Protein AF-A6MZN2-F1 (afdb_monomer_lite)

Sequence (66 aa):
GKDGLSESRKDGEYVLTYEDKDGDWMLVGDVPWEMFANSCRRLRIMKGSDAIGLAPRAVDKSKNRN

Organism: Oryza sativa subsp. indica (NCBI:txid39946)

Foldseek 3Di:
DDPPPPCPVPVDPKFKWFQFQVRDIGGPPPDDPVRCVVTGDDMDIDHVVVCPPVDPPPPPPPPDDD

Radius of gyration: 15.81 Å; chains: 1; bounding box: 38×48×27 Å

pLDDT: mean 71.15, std 17.23, range [40.75, 90.94]

Structure (mmCIF, N/CA/C/O backbone):
data_AF-A6MZN2-F1
#
_entry.id   AF-A6MZN2-F1
#
loop_
_atom_site.group_PDB
_atom_site.id
_atom_site.type_symbol
_atom_site.label_atom_id
_atom_site.label_alt_id
_atom_site.label_comp_id
_atom_site.label_asym_id
_atom_site.label_entity_id
_atom_site.label_seq_id
_atom_site.pdbx_PDB_ins_code
_atom_site.Cartn_x
_atom_site.Cartn_y
_atom_site.Cartn_z
_atom_site.occupancy
_atom_site.B_iso_or_equiv
_atom_site.auth_seq_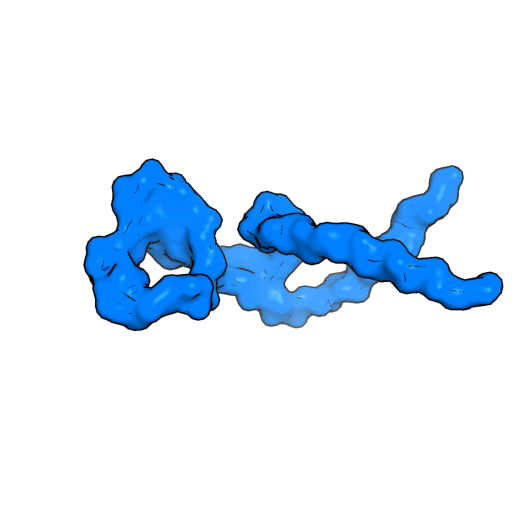id
_atom_site.auth_comp_id
_atom_site.auth_asym_id
_atom_site.auth_atom_id
_atom_site.pdbx_PDB_model_num
ATOM 1 N N . GLY A 1 1 ? 26.578 -27.184 -1.729 1.00 40.75 1 GLY A N 1
ATOM 2 C CA . GLY A 1 1 ? 26.057 -25.867 -2.129 1.00 40.75 1 GLY A CA 1
ATOM 3 C C . GLY A 1 1 ? 25.185 -26.061 -3.338 1.00 40.75 1 GLY A C 1
ATOM 4 O O . GLY A 1 1 ? 25.709 -26.458 -4.367 1.00 40.75 1 GLY A O 1
ATOM 5 N N . LYS A 1 2 ? 23.870 -25.936 -3.171 1.00 49.00 2 LYS A N 1
ATOM 6 C CA . LYS A 1 2 ? 22.872 -26.049 -4.242 1.00 49.00 2 LYS A CA 1
ATOM 7 C C . LYS A 1 2 ? 21.653 -25.211 -3.848 1.00 49.00 2 LYS A C 1
ATOM 9 O O . LYS A 1 2 ? 20.551 -25.720 -3.704 1.00 49.00 2 LYS A O 1
ATOM 14 N N . ASP A 1 3 ? 21.854 -23.918 -3.660 1.00 48.62 3 ASP A N 1
ATOM 15 C CA . ASP A 1 3 ? 20.803 -22.911 -3.794 1.00 48.62 3 ASP A CA 1
ATOM 16 C C . ASP A 1 3 ? 20.638 -22.584 -5.285 1.00 48.62 3 ASP A C 1
ATOM 18 O O . ASP A 1 3 ? 20.920 -21.505 -5.779 1.00 48.62 3 ASP A O 1
ATOM 22 N N . GLY A 1 4 ? 20.178 -23.584 -6.038 1.00 48.19 4 GLY A N 1
ATOM 23 C CA . GLY A 1 4 ? 19.614 -23.375 -7.365 1.00 48.19 4 GLY A CA 1
ATOM 24 C C . GLY A 1 4 ? 18.174 -22.891 -7.237 1.00 48.19 4 GLY A C 1
ATOM 25 O O . GLY A 1 4 ? 17.267 -23.583 -7.690 1.00 48.19 4 GLY A O 1
ATOM 26 N N . LEU A 1 5 ? 17.943 -21.744 -6.593 1.00 56.22 5 LEU A N 1
ATOM 27 C CA . LEU A 1 5 ? 16.718 -21.001 -6.859 1.00 56.22 5 LEU A CA 1
ATOM 28 C C . LEU A 1 5 ? 16.973 -20.272 -8.164 1.00 56.22 5 LEU A C 1
ATOM 30 O O . LEU A 1 5 ? 17.715 -19.298 -8.215 1.00 56.22 5 LEU A O 1
ATOM 34 N N . SER A 1 6 ? 16.399 -20.809 -9.236 1.00 47.25 6 SER A N 1
ATOM 35 C CA . SER A 1 6 ? 16.272 -20.100 -10.493 1.00 47.25 6 SER A CA 1
ATOM 36 C C . SER A 1 6 ? 15.593 -18.763 -10.203 1.00 47.25 6 SER A C 1
ATOM 38 O O . SER A 1 6 ? 14.365 -18.670 -10.152 1.00 47.25 6 SER A O 1
ATOM 40 N N . GLU A 1 7 ? 16.394 -17.721 -10.024 1.00 53.50 7 GLU A N 1
ATOM 41 C CA . GLU A 1 7 ? 16.003 -16.353 -10.295 1.00 53.50 7 GLU A CA 1
ATOM 42 C C . GLU A 1 7 ? 15.738 -16.296 -11.799 1.00 53.50 7 GLU A C 1
ATOM 44 O O . GLU A 1 7 ? 16.542 -15.822 -12.601 1.00 53.50 7 GLU A O 1
ATOM 49 N N . SER A 1 8 ? 14.599 -16.856 -12.214 1.00 53.38 8 SER A N 1
ATOM 50 C CA . SER A 1 8 ? 13.966 -16.453 -13.451 1.00 53.38 8 SER A CA 1
ATOM 51 C C . SER A 1 8 ? 13.613 -15.001 -13.201 1.00 53.38 8 SER A C 1
ATOM 53 O O . SER A 1 8 ? 12.607 -14.685 -12.571 1.00 53.38 8 SER A O 1
ATOM 55 N N . ARG A 1 9 ? 14.572 -14.144 -13.552 1.00 53.53 9 ARG A N 1
ATOM 56 C CA . ARG A 1 9 ? 14.516 -12.695 -13.539 1.00 53.53 9 ARG A CA 1
ATOM 57 C C . ARG A 1 9 ? 13.285 -12.339 -14.362 1.00 53.53 9 ARG A C 1
ATOM 59 O O . ARG A 1 9 ? 13.365 -12.162 -15.573 1.00 53.53 9 ARG A O 1
ATOM 66 N N . LYS A 1 10 ? 12.120 -12.319 -13.720 1.00 54.94 10 LYS A N 1
ATOM 67 C CA . LYS A 1 10 ? 10.919 -11.725 -14.277 1.00 54.94 10 LYS A CA 1
ATOM 68 C C . LYS A 1 10 ? 11.177 -10.235 -14.231 1.00 54.94 10 LYS A C 1
ATOM 70 O O . LYS A 1 10 ? 10.882 -9.532 -13.266 1.00 54.94 10 LYS A O 1
ATOM 75 N N . ASP A 1 11 ? 11.899 -9.801 -15.249 1.00 52.09 11 ASP A N 1
ATOM 76 C CA . ASP A 1 11 ? 12.208 -8.420 -15.521 1.00 52.09 11 ASP A CA 1
ATOM 77 C C . ASP A 1 11 ? 10.878 -7.717 -15.814 1.00 52.09 11 ASP A C 1
ATOM 79 O O . ASP A 1 11 ? 10.389 -7.730 -16.936 1.00 52.09 11 ASP A O 1
ATOM 83 N N . GLY A 1 12 ? 10.201 -7.251 -14.760 1.00 57.47 12 GLY A N 1
ATOM 84 C CA . GLY A 1 12 ? 8.923 -6.551 -14.889 1.00 57.47 12 GLY A CA 1
ATOM 85 C C . GLY A 1 12 ? 7.846 -6.873 -13.856 1.00 57.47 12 GLY A C 1
ATOM 86 O O . GLY A 1 12 ? 6.798 -6.236 -13.898 1.00 57.47 12 GLY A O 1
ATOM 87 N N . GLU A 1 13 ? 8.049 -7.798 -12.913 1.00 74.25 13 GLU A N 1
ATOM 88 C CA . GLU A 1 13 ? 7.130 -7.868 -11.768 1.00 74.25 13 GLU A CA 1
ATOM 89 C C . GLU A 1 13 ? 7.411 -6.666 -10.868 1.00 74.25 13 GLU A C 1
ATOM 91 O O . GLU A 1 13 ? 8.410 -6.645 -10.159 1.00 74.25 13 GLU A O 1
ATOM 96 N N . TYR A 1 14 ? 6.572 -5.635 -10.941 1.00 78.12 14 TYR A N 1
ATOM 97 C CA . TYR A 1 14 ? 6.587 -4.519 -10.003 1.00 78.12 14 TYR A CA 1
ATOM 98 C C . TYR A 1 14 ? 5.504 -4.746 -8.959 1.00 78.12 14 TYR A C 1
ATOM 100 O O . TYR A 1 14 ? 4.366 -5.073 -9.292 1.00 78.12 14 TYR A O 1
ATOM 108 N N . VAL A 1 15 ? 5.858 -4.557 -7.695 1.00 83.81 15 VAL A N 1
ATOM 109 C CA . VAL A 1 15 ? 4.899 -4.562 -6.594 1.00 83.81 15 VAL A CA 1
ATOM 110 C C . VAL A 1 15 ? 4.566 -3.132 -6.198 1.00 83.81 15 VAL A C 1
ATOM 112 O O . VAL A 1 15 ? 5.414 -2.237 -6.272 1.00 83.81 15 VAL A O 1
ATOM 115 N N . LEU A 1 16 ? 3.330 -2.928 -5.754 1.00 86.12 16 LEU A N 1
ATO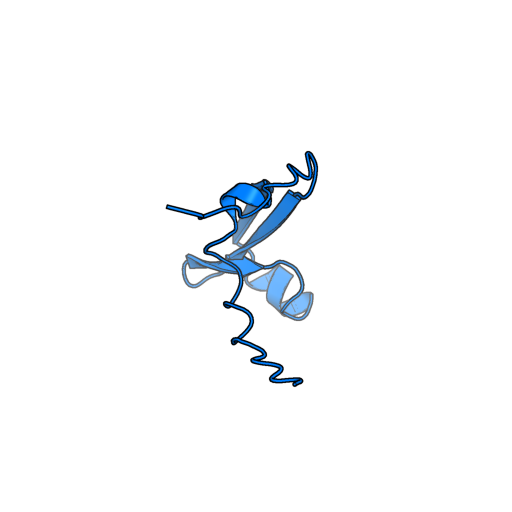M 116 C CA . LEU A 1 16 ? 2.863 -1.659 -5.226 1.00 86.12 16 LEU A CA 1
ATOM 117 C C . LEU A 1 16 ? 2.515 -1.835 -3.750 1.00 86.12 16 LEU A C 1
ATOM 119 O O . LEU A 1 16 ? 1.638 -2.622 -3.393 1.00 86.12 16 LEU A O 1
ATOM 123 N N . THR A 1 17 ? 3.193 -1.080 -2.899 1.00 88.69 17 THR A N 1
ATOM 124 C CA . THR A 1 17 ? 2.880 -0.993 -1.471 1.00 88.69 17 THR A CA 1
ATOM 125 C C . THR A 1 17 ? 2.536 0.432 -1.099 1.00 88.69 17 THR A C 1
ATOM 127 O O . THR A 1 17 ? 2.977 1.378 -1.759 1.00 88.69 17 THR A O 1
ATOM 130 N N . TYR A 1 18 ? 1.841 0.592 0.013 1.00 89.19 18 TYR A N 1
ATOM 131 C CA . TYR A 1 18 ? 1.574 1.882 0.608 1.00 89.19 18 TYR A CA 1
ATOM 132 C C . TYR A 1 18 ? 1.963 1.909 2.084 1.00 89.19 18 TYR A C 1
ATOM 134 O O . TYR A 1 18 ? 1.926 0.887 2.761 1.00 89.19 18 TYR A O 1
ATOM 142 N N . GLU A 1 19 ? 2.364 3.083 2.553 1.00 90.94 19 GLU A N 1
ATOM 143 C CA . GLU A 1 19 ? 2.572 3.380 3.970 1.00 90.94 19 GLU A CA 1
ATOM 144 C C . GLU A 1 19 ? 1.234 3.856 4.548 1.00 90.94 19 GLU A C 1
ATOM 146 O O . GLU A 1 19 ? 0.627 4.784 3.991 1.00 90.94 19 GLU A O 1
ATOM 151 N N . ASP A 1 20 ? 0.756 3.224 5.618 1.00 88.56 20 ASP A N 1
ATOM 152 C CA . ASP A 1 20 ? -0.466 3.651 6.301 1.00 88.56 20 ASP A CA 1
ATOM 153 C C . ASP A 1 20 ? -0.194 4.695 7.411 1.00 88.56 20 ASP A C 1
ATOM 155 O O . ASP A 1 20 ? 0.919 5.204 7.570 1.00 88.56 20 ASP A O 1
ATOM 159 N N . LYS A 1 21 ? -1.226 5.075 8.170 1.00 86.00 21 LYS A N 1
ATOM 160 C CA . LYS A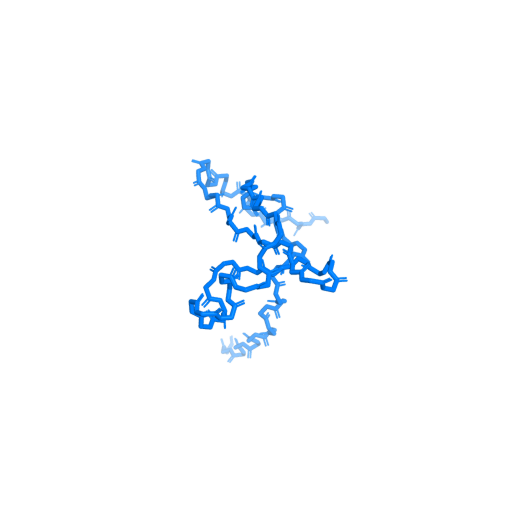 1 21 ? -1.142 6.046 9.271 1.00 86.00 21 LYS A CA 1
ATOM 161 C C . LYS A 1 21 ? -0.193 5.631 10.408 1.00 86.00 21 LYS A C 1
ATOM 163 O O . LYS A 1 21 ? 0.363 6.531 11.042 1.00 86.00 21 LYS A O 1
ATOM 168 N N . ASP A 1 22 ? -0.004 4.334 10.645 1.00 87.50 22 ASP A N 1
ATOM 169 C CA . ASP A 1 22 ? 0.905 3.776 11.657 1.00 87.50 22 ASP A CA 1
ATOM 170 C C . ASP A 1 22 ? 2.365 3.748 11.173 1.00 87.50 22 ASP A C 1
ATOM 172 O O . ASP A 1 22 ? 3.291 3.611 11.968 1.00 87.50 22 ASP A O 1
ATOM 176 N N . GLY A 1 23 ? 2.595 3.985 9.876 1.00 86.06 23 GLY A N 1
ATOM 177 C CA . GLY A 1 23 ? 3.923 3.912 9.269 1.00 86.06 23 GLY A CA 1
ATOM 178 C C . GLY A 1 23 ? 4.314 2.503 8.817 1.00 86.06 23 GLY A C 1
ATOM 179 O O . GLY A 1 23 ? 5.448 2.307 8.375 1.00 86.06 23 GLY A O 1
ATOM 180 N N . ASP A 1 24 ? 3.392 1.542 8.893 1.00 87.12 24 ASP A N 1
ATOM 181 C CA . ASP A 1 24 ? 3.575 0.206 8.343 1.00 87.12 24 ASP A CA 1
ATOM 182 C C . ASP A 1 24 ? 3.423 0.201 6.819 1.00 87.12 24 ASP A C 1
ATOM 184 O O . ASP A 1 24 ? 2.632 0.942 6.228 1.00 87.12 24 ASP A O 1
ATOM 188 N N . TRP A 1 25 ? 4.205 -0.665 6.170 1.00 85.88 25 TRP A N 1
ATOM 189 C CA . TRP A 1 25 ? 4.134 -0.891 4.730 1.00 85.88 25 TRP A CA 1
ATOM 190 C C . TRP A 1 25 ? 3.187 -2.050 4.429 1.00 85.88 25 TRP A C 1
ATOM 192 O O . TRP A 1 25 ? 3.484 -3.198 4.753 1.00 85.88 25 TRP A O 1
ATOM 202 N N . MET A 1 26 ? 2.086 -1.758 3.744 1.00 87.25 26 MET A N 1
ATOM 203 C CA . MET A 1 26 ? 1.082 -2.734 3.322 1.00 87.25 26 MET A 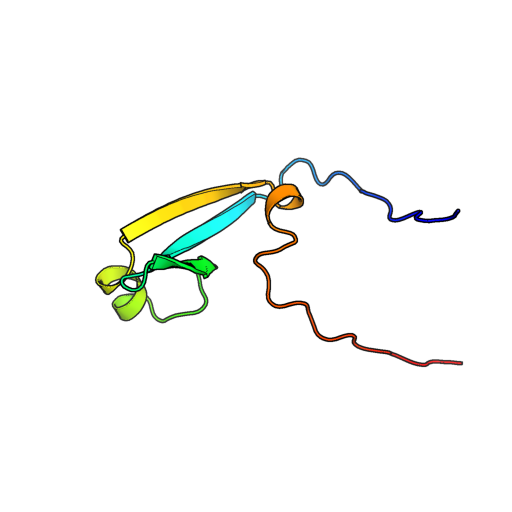CA 1
ATOM 204 C C . MET A 1 26 ? 1.020 -2.870 1.798 1.00 87.25 26 MET A C 1
ATOM 206 O O . MET A 1 26 ? 1.345 -1.936 1.062 1.00 87.25 26 MET A O 1
ATOM 210 N N . LEU A 1 27 ? 0.600 -4.033 1.295 1.00 84.94 27 LEU A N 1
ATOM 211 C CA . LEU A 1 27 ? 0.394 -4.240 -0.139 1.00 84.94 27 LEU A CA 1
ATOM 212 C C . LEU A 1 27 ? -0.901 -3.545 -0.584 1.00 84.94 27 LEU A C 1
ATOM 214 O O . LEU A 1 27 ? -1.928 -3.615 0.092 1.00 84.94 27 LEU A O 1
ATOM 218 N N . VAL A 1 28 ? -0.878 -2.865 -1.732 1.00 84.56 28 VAL A N 1
ATOM 219 C CA . VAL A 1 28 ? -2.100 -2.241 -2.260 1.00 84.56 28 VAL A CA 1
ATOM 220 C C . VAL A 1 28 ? -3.088 -3.331 -2.682 1.00 84.56 28 VAL A C 1
ATOM 222 O O . VAL A 1 28 ? -2.785 -4.135 -3.560 1.00 84.56 28 VAL A O 1
ATOM 225 N N . GLY A 1 29 ? -4.280 -3.323 -2.078 1.00 83.06 29 GLY A N 1
ATOM 226 C CA . GLY A 1 29 ? -5.377 -4.248 -2.390 1.00 83.06 29 GLY A CA 1
ATOM 227 C C . GLY A 1 29 ? -5.890 -5.078 -1.209 1.00 83.06 29 GLY A C 1
ATOM 228 O O . GLY A 1 29 ? -6.961 -5.666 -1.332 1.00 83.06 29 GLY A O 1
ATOM 229 N N . ASP A 1 30 ? -5.189 -5.096 -0.070 1.00 81.19 30 ASP A N 1
ATOM 230 C CA . ASP A 1 30 ? -5.606 -5.865 1.119 1.00 81.19 30 ASP A CA 1
ATOM 231 C C . ASP A 1 30 ? -6.771 -5.230 1.902 1.00 81.19 30 ASP A C 1
ATOM 233 O O . ASP A 1 30 ? -7.473 -5.918 2.644 1.00 81.19 30 ASP A O 1
ATOM 237 N N . VAL A 1 31 ? -7.015 -3.925 1.736 1.00 81.69 31 VAL A N 1
ATOM 238 C CA . VAL A 1 31 ? -8.048 -3.184 2.479 1.00 81.69 31 VAL A CA 1
ATOM 239 C C . VAL A 1 31 ? -9.082 -2.535 1.549 1.00 81.69 31 VAL A C 1
ATOM 241 O O . VAL A 1 31 ? -8.773 -2.231 0.393 1.00 81.69 31 VAL A O 1
ATOM 244 N N . PRO A 1 32 ? -10.306 -2.258 2.040 1.00 89.06 32 PRO A N 1
ATOM 245 C CA . PRO A 1 32 ? -11.312 -1.516 1.286 1.00 89.06 32 PRO A CA 1
ATOM 246 C C . PRO A 1 32 ? -10.806 -0.149 0.806 1.00 89.06 32 PRO A C 1
ATOM 248 O O . PRO A 1 32 ? -10.055 0.525 1.514 1.00 89.06 32 PRO A O 1
ATOM 251 N N . TRP A 1 33 ? -11.293 0.305 -0.356 1.00 88.50 33 TRP A N 1
ATOM 252 C CA . TRP A 1 33 ? -10.891 1.585 -0.958 1.00 88.50 33 TRP A CA 1
ATOM 253 C C . TRP A 1 33 ? -11.065 2.781 -0.014 1.00 88.50 33 TRP A C 1
ATOM 255 O O . TRP A 1 33 ? -10.193 3.640 0.051 1.00 88.50 33 TRP A O 1
ATOM 265 N N . GLU A 1 34 ? -12.148 2.823 0.766 1.00 89.00 34 GLU A N 1
ATOM 266 C CA . GLU A 1 34 ? -12.382 3.908 1.727 1.00 89.00 34 GLU A CA 1
ATOM 267 C C . GLU A 1 34 ? -11.332 3.939 2.849 1.00 89.00 34 GLU A C 1
ATOM 269 O O . GLU A 1 34 ? -10.877 5.012 3.242 1.00 89.00 34 GLU A O 1
ATOM 274 N N . MET A 1 35 ? -10.890 2.771 3.334 1.00 86.75 35 MET A N 1
ATOM 275 C CA . MET A 1 35 ? -9.832 2.683 4.347 1.00 86.75 35 MET A CA 1
ATOM 276 C C . MET A 1 35 ? -8.466 3.028 3.761 1.00 86.75 35 MET A C 1
ATOM 278 O O . MET A 1 35 ? -7.686 3.733 4.405 1.00 86.75 35 MET A O 1
ATOM 282 N N . PHE A 1 36 ? -8.200 2.574 2.535 1.00 86.25 36 PHE A N 1
ATOM 283 C CA . PHE A 1 36 ? -6.999 2.928 1.788 1.00 86.25 36 PHE A CA 1
ATOM 284 C C . PHE A 1 36 ? -6.920 4.441 1.567 1.00 86.25 36 PHE A C 1
ATOM 286 O O . PHE A 1 36 ? -5.925 5.053 1.934 1.00 86.25 36 PHE A O 1
ATOM 293 N N . ALA A 1 37 ? -7.979 5.071 1.055 1.00 88.50 37 ALA A N 1
ATOM 294 C CA . ALA A 1 37 ? -8.005 6.506 0.785 1.00 88.50 37 ALA A CA 1
ATOM 295 C C . ALA A 1 37 ? -7.836 7.359 2.054 1.00 88.50 37 ALA A C 1
ATOM 297 O O . ALA A 1 37 ? -7.281 8.452 1.987 1.00 88.50 37 ALA A O 1
ATOM 298 N N . ASN A 1 38 ? -8.288 6.862 3.209 1.00 89.19 38 ASN A N 1
ATOM 299 C CA . ASN A 1 38 ? -8.147 7.556 4.489 1.00 89.19 38 ASN A CA 1
ATOM 300 C C . ASN A 1 38 ? -6.761 7.342 5.131 1.00 89.19 38 ASN A C 1
ATOM 302 O O . ASN A 1 38 ? -6.209 8.250 5.746 1.00 89.19 38 ASN A O 1
ATOM 306 N N . SER A 1 39 ? -6.178 6.150 4.973 1.00 87.19 39 SER A N 1
ATOM 307 C CA . SER A 1 39 ? -4.939 5.769 5.667 1.00 87.19 39 SER A CA 1
ATOM 308 C C . SER A 1 39 ? -3.674 5.927 4.819 1.00 87.19 39 SER A C 1
ATOM 310 O O . SER A 1 39 ? -2.586 6.005 5.380 1.00 87.19 39 SER A O 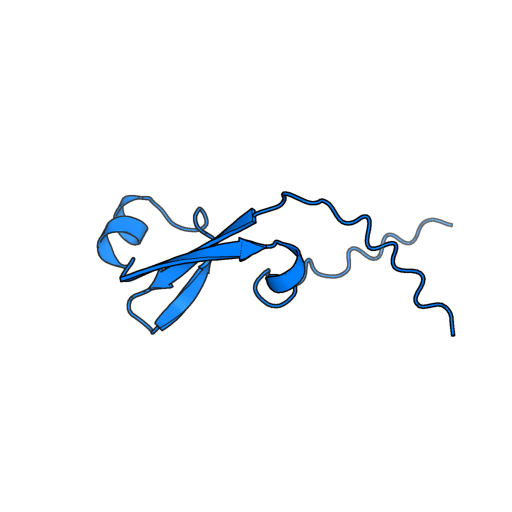1
ATOM 312 N N . CYS A 1 40 ? -3.781 5.965 3.487 1.00 87.25 40 CYS A N 1
ATOM 313 C CA . CYS A 1 40 ? -2.636 5.976 2.578 1.00 87.25 40 CYS A CA 1
ATOM 314 C C . CYS A 1 40 ? -1.860 7.293 2.663 1.00 87.25 40 CYS A C 1
ATOM 316 O O . CYS A 1 40 ? -2.341 8.352 2.255 1.00 87.25 40 CYS A O 1
ATOM 318 N N . ARG A 1 41 ? -0.612 7.211 3.128 1.00 88.62 41 ARG A N 1
ATOM 319 C CA . ARG A 1 41 ? 0.304 8.354 3.227 1.00 88.62 41 ARG A CA 1
ATOM 320 C C . ARG A 1 41 ? 1.315 8.413 2.095 1.00 88.62 41 ARG A C 1
ATOM 322 O O . ARG A 1 41 ? 1.639 9.500 1.621 1.00 88.62 41 ARG A O 1
ATOM 329 N N . ARG A 1 42 ? 1.839 7.261 1.670 1.00 90.56 42 ARG A N 1
ATOM 330 C CA . ARG A 1 42 ? 2.852 7.155 0.609 1.00 90.56 42 ARG A CA 1
ATOM 331 C C . ARG A 1 42 ? 2.637 5.901 -0.208 1.00 90.56 42 ARG A C 1
ATOM 333 O O . ARG A 1 42 ? 2.261 4.879 0.341 1.00 90.56 42 ARG A O 1
ATOM 340 N N . LEU A 1 43 ? 2.953 5.972 -1.495 1.00 89.62 43 LEU A N 1
ATOM 341 C CA . LEU A 1 43 ? 2.963 4.826 -2.399 1.00 89.62 43 LEU A CA 1
ATOM 342 C C . LEU A 1 43 ? 4.396 4.545 -2.840 1.00 89.62 43 LEU A C 1
ATOM 344 O O . LEU A 1 43 ? 5.145 5.470 -3.156 1.00 89.62 43 LEU A O 1
ATOM 348 N N . ARG A 1 44 ? 4.774 3.267 -2.872 1.00 85.62 44 ARG A N 1
ATOM 349 C CA . ARG A 1 44 ? 6.086 2.815 -3.335 1.00 85.62 44 ARG A CA 1
ATOM 350 C C . ARG A 1 44 ? 5.920 1.696 -4.349 1.00 85.62 44 ARG A C 1
ATOM 352 O O . ARG A 1 44 ? 5.306 0.671 -4.062 1.00 85.62 44 ARG A O 1
ATOM 359 N N . ILE A 1 45 ? 6.501 1.912 -5.524 1.00 86.56 45 ILE A N 1
ATOM 360 C CA . ILE A 1 45 ? 6.644 0.901 -6.569 1.00 86.56 45 ILE A CA 1
ATOM 361 C C . ILE A 1 45 ? 8.044 0.313 -6.419 1.00 86.56 45 ILE A C 1
ATOM 363 O O . ILE A 1 45 ? 9.025 1.055 -6.409 1.00 86.56 45 ILE A O 1
ATOM 367 N N . MET A 1 46 ? 8.143 -1.003 -6.277 1.00 83.25 46 MET A N 1
ATOM 368 C CA . MET A 1 46 ? 9.426 -1.708 -6.153 1.00 83.25 46 MET A CA 1
ATOM 369 C C . MET A 1 46 ? 9.479 -2.850 -7.149 1.00 83.25 46 MET A C 1
ATOM 371 O O . MET A 1 46 ? 8.439 -3.367 -7.558 1.00 83.25 46 MET A O 1
ATOM 375 N N . LYS A 1 47 ? 10.686 -3.279 -7.518 1.00 82.94 47 LYS A N 1
ATOM 376 C CA . LYS A 1 47 ? 10.841 -4.523 -8.266 1.00 82.94 47 LYS A CA 1
ATOM 377 C C . LYS A 1 47 ? 10.455 -5.679 -7.337 1.00 82.94 47 LYS A C 1
ATOM 379 O O . LYS A 1 47 ? 10.772 -5.662 -6.153 1.00 82.94 47 LYS A O 1
ATOM 384 N N . GLY A 1 48 ? 9.773 -6.691 -7.853 1.00 74.75 48 GLY A N 1
ATOM 385 C CA . GLY A 1 48 ? 9.335 -7.865 -7.096 1.00 74.75 48 GLY A CA 1
ATOM 386 C C . GLY A 1 48 ? 10.506 -8.61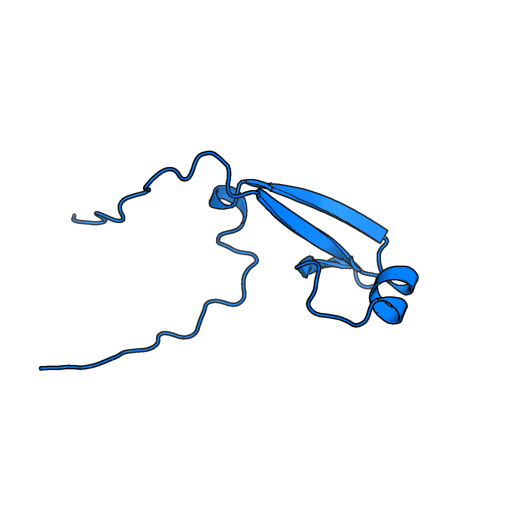4 -6.459 1.00 74.75 48 GLY A C 1
ATOM 387 O O . GLY A 1 48 ? 10.351 -9.198 -5.392 1.00 74.75 48 GLY A O 1
ATOM 388 N N . SER A 1 49 ? 11.702 -8.491 -7.048 1.00 73.56 49 SER A N 1
ATOM 389 C CA . SER A 1 49 ? 12.966 -8.946 -6.461 1.00 73.56 49 SER A CA 1
ATOM 390 C C . SER A 1 49 ? 13.331 -8.238 -5.150 1.00 73.56 49 SER A C 1
ATOM 392 O O . SER A 1 49 ? 13.927 -8.858 -4.280 1.00 73.56 49 SER A O 1
ATOM 394 N N . ASP A 1 50 ? 12.952 -6.970 -4.976 1.00 72.69 50 ASP A N 1
ATOM 395 C CA . ASP A 1 50 ? 13.222 -6.186 -3.761 1.00 72.69 50 ASP A CA 1
ATOM 396 C C . ASP A 1 50 ? 12.136 -6.376 -2.685 1.00 72.69 50 ASP A C 1
ATOM 398 O O . ASP A 1 50 ? 12.307 -5.986 -1.532 1.00 72.69 50 ASP A O 1
ATOM 402 N N . ALA A 1 51 ? 11.006 -6.991 -3.046 1.00 68.19 51 ALA A N 1
ATOM 403 C CA . ALA A 1 51 ? 9.822 -7.123 -2.197 1.00 68.19 51 ALA A CA 1
ATOM 404 C C . ALA A 1 51 ? 9.707 -8.467 -1.463 1.00 68.19 51 ALA A C 1
ATOM 406 O O . ALA A 1 51 ? 8.723 -8.709 -0.761 1.00 68.19 51 ALA A O 1
ATOM 407 N N . ILE A 1 52 ? 10.721 -9.329 -1.585 1.00 64.88 52 ILE A N 1
ATOM 408 C CA . ILE A 1 52 ? 10.761 -10.702 -1.048 1.00 64.88 52 ILE A CA 1
ATOM 409 C C . ILE A 1 52 ? 10.572 -10.747 0.489 1.00 64.88 52 ILE A C 1
ATOM 411 O O . ILE A 1 52 ? 10.208 -11.786 1.034 1.00 64.88 52 ILE A O 1
ATOM 415 N N . GLY A 1 53 ? 10.750 -9.624 1.197 1.00 64.31 53 GLY A N 1
ATOM 416 C CA . GLY A 1 53 ? 10.527 -9.504 2.645 1.00 64.31 53 GLY A CA 1
ATOM 417 C C . GLY A 1 53 ? 9.207 -8.854 3.086 1.00 64.31 53 GLY A C 1
ATOM 418 O O . GLY A 1 53 ? 8.967 -8.790 4.287 1.00 64.31 53 GLY A O 1
ATOM 419 N N . LEU A 1 54 ? 8.379 -8.352 2.161 1.00 62.56 54 LEU A N 1
ATOM 420 C CA . LEU A 1 54 ? 7.142 -7.615 2.486 1.00 62.56 54 LEU A CA 1
ATOM 421 C C . LEU A 1 54 ? 5.868 -8.438 2.291 1.00 62.56 54 LEU A C 1
ATOM 423 O O . LEU A 1 54 ? 4.833 -8.115 2.864 1.00 62.56 54 LEU A O 1
ATOM 427 N N . ALA A 1 55 ? 5.927 -9.505 1.496 1.00 55.94 55 ALA A N 1
ATOM 428 C CA . ALA A 1 55 ? 4.821 -10.443 1.416 1.00 55.94 55 ALA A CA 1
ATOM 429 C C . ALA A 1 55 ? 4.760 -11.264 2.718 1.00 55.94 55 ALA A C 1
ATOM 431 O O . ALA A 1 55 ? 5.808 -11.749 3.166 1.00 55.94 55 ALA A O 1
ATOM 432 N N . PRO A 1 56 ? 3.573 -11.494 3.315 1.00 48.72 56 PRO A N 1
ATOM 433 C CA . PRO A 1 56 ? 3.447 -12.530 4.327 1.00 48.72 56 PRO A CA 1
ATOM 434 C C . PRO A 1 56 ? 3.958 -13.816 3.686 1.00 48.72 56 PRO A C 1
ATOM 436 O O . PRO A 1 56 ? 3.466 -14.217 2.628 1.00 48.72 56 PRO A O 1
ATOM 439 N N . ARG A 1 57 ? 5.008 -14.415 4.269 1.00 48.84 57 ARG A N 1
ATOM 440 C CA . ARG A 1 57 ? 5.553 -15.687 3.787 1.00 48.84 57 ARG A CA 1
ATOM 441 C C . ARG A 1 57 ? 4.360 -16.612 3.627 1.00 48.84 57 ARG A C 1
ATOM 443 O O . ARG A 1 57 ? 3.711 -16.928 4.623 1.00 48.84 57 ARG A O 1
ATOM 450 N N . ALA A 1 58 ? 4.039 -16.980 2.387 1.00 52.38 58 ALA A N 1
ATOM 451 C CA . ALA A 1 58 ? 3.076 -18.029 2.132 1.00 52.38 58 ALA A CA 1
ATOM 452 C C . ALA A 1 58 ? 3.561 -19.210 2.966 1.00 52.38 58 ALA A C 1
ATOM 454 O O . ALA A 1 58 ? 4.640 -19.743 2.708 1.00 52.38 58 ALA A O 1
ATOM 455 N N . VAL A 1 59 ? 2.831 -19.498 4.046 1.00 46.00 59 VAL A N 1
ATOM 456 C CA . VAL A 1 59 ? 3.138 -20.595 4.950 1.00 46.00 59 VAL A CA 1
ATOM 457 C C . VAL A 1 59 ? 3.381 -21.817 4.087 1.00 46.00 59 VAL A C 1
ATOM 459 O O . VAL A 1 59 ? 2.577 -22.108 3.197 1.00 46.00 59 VAL A O 1
ATOM 462 N N . ASP A 1 60 ? 4.530 -22.454 4.302 1.00 49.84 60 ASP A N 1
ATOM 463 C CA . ASP A 1 60 ? 4.940 -23.692 3.664 1.00 49.84 60 ASP A CA 1
ATOM 464 C C . ASP A 1 60 ? 3.730 -24.599 3.462 1.00 49.84 60 ASP A C 1
ATOM 466 O O . ASP A 1 60 ? 3.271 -25.284 4.380 1.00 49.84 60 ASP A O 1
ATOM 470 N N . LYS A 1 61 ? 3.207 -24.651 2.234 1.00 45.59 61 LYS A N 1
ATOM 471 C CA . LYS A 1 61 ? 2.343 -25.758 1.858 1.00 45.59 61 LYS A CA 1
ATOM 472 C C . LYS A 1 61 ? 3.278 -26.903 1.524 1.00 45.59 61 LYS A C 1
ATOM 474 O O . LYS A 1 61 ? 3.486 -27.229 0.358 1.00 45.59 61 LYS A O 1
ATOM 479 N N . SER A 1 62 ? 3.833 -27.489 2.587 1.00 49.69 62 SER A N 1
ATOM 480 C CA . SER A 1 62 ? 4.339 -28.854 2.609 1.00 49.69 62 SER A CA 1
ATOM 481 C C . SER A 1 62 ? 3.268 -29.748 1.989 1.00 49.69 62 SER A C 1
ATOM 483 O O . SER A 1 62 ? 2.338 -30.206 2.649 1.00 49.69 62 SER A O 1
ATOM 485 N N . LYS A 1 63 ? 3.354 -29.954 0.678 1.00 48.09 63 LYS A N 1
ATOM 486 C CA . LYS A 1 63 ? 2.661 -31.031 -0.011 1.00 48.09 63 LYS A CA 1
ATOM 487 C C . LYS A 1 63 ? 3.663 -32.161 -0.120 1.00 48.09 63 LYS A C 1
ATOM 489 O O . LYS A 1 63 ? 4.349 -32.314 -1.121 1.00 48.09 63 LYS A O 1
ATOM 494 N N . ASN A 1 64 ? 3.711 -32.944 0.954 1.00 55.00 64 ASN A N 1
ATOM 495 C CA . ASN A 1 64 ? 4.084 -34.343 0.868 1.00 55.00 64 ASN A CA 1
ATOM 496 C C . ASN A 1 64 ? 3.247 -34.990 -0.247 1.00 55.00 64 ASN A C 1
ATOM 498 O O . ASN A 1 64 ? 2.014 -35.028 -0.156 1.00 55.00 64 ASN A O 1
ATOM 502 N N . ARG A 1 65 ? 3.904 -35.481 -1.296 1.00 43.84 65 ARG A N 1
ATOM 503 C CA . ARG A 1 65 ? 3.329 -36.517 -2.146 1.00 43.84 65 ARG A CA 1
ATOM 504 C C . ARG A 1 65 ? 4.448 -37.380 -2.731 1.00 43.84 65 ARG A C 1
ATOM 506 O O . ARG A 1 65 ? 5.043 -36.978 -3.717 1.00 43.84 65 ARG A O 1
ATOM 513 N N . ASN A 1 66 ? 4.589 -38.532 -2.066 1.00 42.25 66 ASN A N 1
ATOM 514 C CA . ASN A 1 66 ? 5.229 -39.810 -2.409 1.00 42.25 66 ASN A CA 1
ATOM 515 C C . ASN A 1 66 ? 6.738 -39.868 -2.675 1.00 42.25 66 ASN A C 1
ATOM 517 O O . ASN A 1 66 ? 7.299 -38.991 -3.355 1.00 42.25 66 ASN A O 1
#

InterPro domains:
  IPR003311 AUX/IAA protein [PTHR31734] (10-52)
  IPR033389 AUX/IAA domain [PF02309] (10-57)
  IPR053793 PB1-like domain [PS51745] (1-48)

Secondary structure (DSSP, 8-state):
----------TT-EEEEEE-TTS-EEETTSS-HHHHHHH--EEEEEEGGG-TTTS-----------